Protein AF-A0A3M8ES03-F1 (afdb_monomer_lite)

Sequence (173 aa):
MDEAKLYWTIIVAVVSAGWVVTAFVRDRISQSVERTSVIVNRLMDGDKFVIDNPDVQKYLSLNASREEAYFRLRAVLEEELFYKAKSCVYRQLNMFDEILSISSRSSRGWSFLKPPALTELSDWEVYIKVKLGHPLCRSILNNEQHIFGESLRNFWDANRDEIQATPADPFIW

Secondary structure (DSSP, 8-state):
--HHHHHHHHHHHHHHHHHHHHHHHHHHHHHHHHHHHHHHHHHHHHHHHHHH-HHHHHHHHHHTTS-GGGGGSHHHHT-HHHHHHHHHHHHHHHHHHHHHHHHHHHTTS-TTSPPPPSS-HHHHHHHHHHHHTSHHHHHHHHHHGGGS-HHHHHHHHHHHHHHHHSPPPTT--

Structure (mmCIF, N/CA/C/O backbone):
data_AF-A0A3M8ES03-F1
#
_e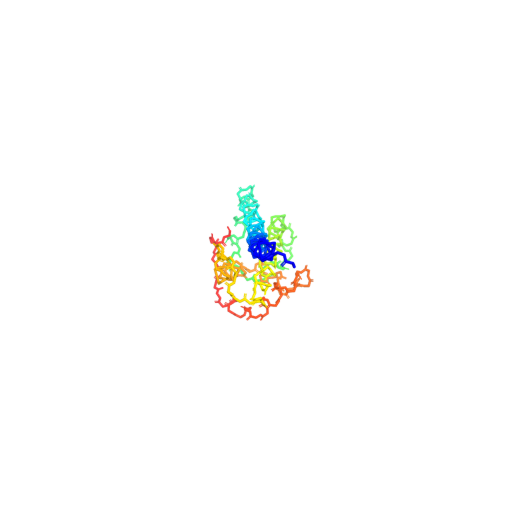ntry.id   AF-A0A3M8ES03-F1
#
loop_
_atom_site.group_PDB
_atom_site.id
_atom_site.type_symbol
_atom_site.label_atom_id
_atom_site.label_alt_id
_atom_site.label_comp_id
_atom_site.label_asym_id
_atom_site.label_entity_id
_atom_site.label_seq_id
_atom_site.pdbx_PDB_ins_code
_atom_site.Cartn_x
_atom_site.Cartn_y
_atom_site.Cartn_z
_atom_site.occupancy
_atom_site.B_iso_or_equiv
_atom_site.auth_seq_id
_atom_site.auth_comp_id
_atom_site.auth_asym_id
_atom_site.auth_atom_id
_atom_site.pdbx_PDB_model_num
ATOM 1 N N . MET A 1 1 ? 37.184 -3.942 -56.760 1.00 56.84 1 MET A N 1
ATOM 2 C CA . MET A 1 1 ? 35.996 -3.533 -55.984 1.00 56.84 1 MET A CA 1
ATOM 3 C C . MET A 1 1 ? 36.070 -2.021 -55.886 1.00 56.84 1 MET A C 1
ATOM 5 O O . MET A 1 1 ? 37.075 -1.545 -55.382 1.00 56.84 1 MET A O 1
ATOM 9 N N . ASP A 1 2 ? 35.123 -1.288 -56.479 1.00 76.81 2 ASP A N 1
ATOM 10 C CA . ASP A 1 2 ? 35.217 0.177 -56.588 1.00 76.81 2 ASP A CA 1
ATOM 11 C C . ASP A 1 2 ? 35.242 0.815 -55.198 1.00 76.81 2 ASP A C 1
ATOM 13 O O . ASP A 1 2 ? 34.337 0.570 -54.399 1.00 76.81 2 ASP A O 1
ATOM 17 N N . GLU A 1 3 ? 36.247 1.643 -54.914 1.00 72.88 3 GLU A N 1
ATOM 18 C CA . GLU A 1 3 ? 36.391 2.343 -53.629 1.00 72.88 3 GLU A CA 1
ATOM 19 C C . GLU A 1 3 ? 35.109 3.103 -53.261 1.00 72.88 3 GLU A C 1
ATOM 21 O O . GLU A 1 3 ? 34.656 3.053 -52.119 1.00 72.88 3 GLU A O 1
ATOM 26 N N . ALA A 1 4 ? 34.432 3.685 -54.255 1.00 75.38 4 ALA A N 1
ATOM 27 C CA . ALA A 1 4 ? 33.138 4.338 -54.086 1.00 75.38 4 ALA A CA 1
ATOM 28 C C . ALA A 1 4 ? 32.055 3.408 -53.499 1.00 75.38 4 ALA A C 1
ATOM 30 O O . ALA A 1 4 ? 31.281 3.831 -52.642 1.00 75.38 4 ALA A O 1
ATOM 31 N N . LYS A 1 5 ? 32.006 2.129 -53.902 1.00 76.00 5 LYS A N 1
ATOM 32 C CA . LYS A 1 5 ? 31.046 1.151 -53.354 1.00 76.00 5 LYS A CA 1
ATOM 33 C C . LYS A 1 5 ? 31.381 0.787 -51.908 1.00 76.00 5 LYS A C 1
ATOM 35 O O . LYS A 1 5 ? 30.466 0.615 -51.103 1.00 76.00 5 LYS A O 1
ATOM 40 N N . LEU A 1 6 ? 32.669 0.706 -51.566 1.00 79.75 6 LEU A N 1
ATOM 41 C CA . LEU A 1 6 ? 33.116 0.455 -50.194 1.00 79.75 6 LEU A CA 1
ATOM 42 C C . LEU A 1 6 ? 32.736 1.625 -49.271 1.00 79.75 6 LEU A C 1
ATOM 44 O O . LEU A 1 6 ? 32.139 1.395 -48.222 1.00 79.75 6 LEU A O 1
ATOM 48 N N . TYR A 1 7 ? 32.992 2.868 -49.694 1.00 84.62 7 TYR A N 1
ATOM 49 C CA . TYR A 1 7 ? 32.620 4.074 -48.943 1.00 84.62 7 TYR A CA 1
ATOM 50 C C . TYR A 1 7 ? 31.114 4.153 -48.673 1.00 84.62 7 TYR A C 1
ATOM 52 O O . TYR A 1 7 ? 30.707 4.348 -47.528 1.00 84.62 7 TYR A O 1
ATOM 60 N N . TRP A 1 8 ? 30.276 3.934 -49.691 1.00 84.88 8 TRP A N 1
ATOM 61 C CA . TRP A 1 8 ? 28.821 3.932 -49.510 1.00 84.88 8 TRP A CA 1
ATOM 62 C C . TRP A 1 8 ? 28.339 2.817 -48.579 1.00 84.88 8 TRP A C 1
ATOM 64 O O . TRP A 1 8 ? 27.466 3.055 -47.748 1.00 84.88 8 TRP A O 1
ATOM 74 N N . THR A 1 9 ? 28.938 1.627 -48.661 1.00 84.94 9 THR A N 1
ATOM 75 C CA . THR A 1 9 ? 28.597 0.503 -47.773 1.00 84.94 9 THR A CA 1
ATOM 76 C C . THR A 1 9 ? 28.916 0.831 -46.313 1.00 84.94 9 THR A C 1
ATOM 78 O O . THR A 1 9 ? 28.093 0.580 -45.435 1.00 84.94 9 THR A O 1
ATOM 81 N N . ILE A 1 10 ? 30.072 1.450 -46.047 1.00 84.94 10 ILE A N 1
ATOM 82 C CA . ILE A 1 10 ? 30.470 1.877 -44.697 1.00 84.94 10 ILE A CA 1
ATOM 83 C C . ILE A 1 10 ? 29.523 2.960 -44.170 1.00 84.94 10 ILE A C 1
ATOM 85 O O . ILE A 1 10 ? 29.054 2.858 -43.039 1.00 84.94 10 ILE A O 1
ATOM 89 N N . ILE A 1 11 ? 29.192 3.966 -44.986 1.00 86.00 11 ILE A N 1
ATOM 90 C CA . ILE A 1 11 ? 28.269 5.041 -44.592 1.00 86.00 11 ILE A CA 1
ATOM 91 C C . ILE A 1 11 ? 26.893 4.467 -44.244 1.00 86.00 11 ILE A C 1
ATOM 93 O O . ILE A 1 11 ? 26.356 4.766 -43.179 1.00 86.00 11 ILE A O 1
ATOM 97 N N . VAL A 1 12 ? 26.338 3.601 -45.096 1.00 87.75 12 VAL A N 1
ATOM 98 C CA . VAL A 1 12 ? 25.038 2.962 -44.846 1.00 87.75 12 VAL A CA 1
ATOM 99 C C . VAL A 1 12 ? 25.085 2.096 -43.588 1.00 87.75 12 VAL A C 1
ATOM 101 O O . VAL A 1 12 ? 24.144 2.141 -42.797 1.00 87.75 12 VAL A O 1
ATOM 104 N N . ALA A 1 13 ? 26.173 1.359 -43.349 1.00 82.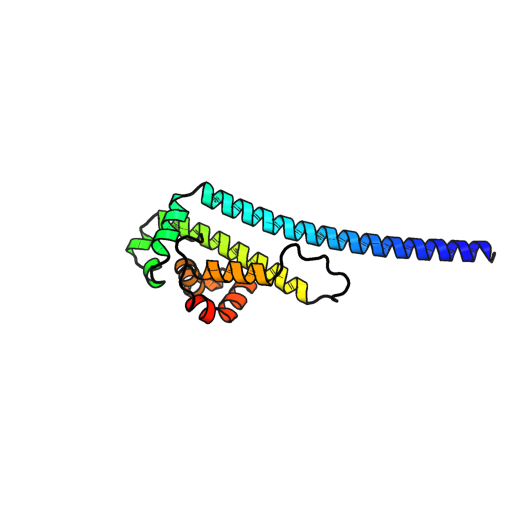94 13 ALA A N 1
ATOM 105 C CA . ALA A 1 13 ? 26.338 0.559 -42.137 1.00 82.94 13 ALA A CA 1
ATOM 106 C C . ALA A 1 13 ? 26.384 1.428 -40.867 1.00 82.94 13 ALA A C 1
ATOM 108 O O . ALA A 1 13 ? 25.704 1.113 -39.892 1.00 82.94 13 ALA A O 1
ATOM 109 N N . VAL A 1 14 ? 27.117 2.546 -40.887 1.00 85.69 14 VAL A N 1
ATOM 110 C CA . VAL A 1 14 ? 27.204 3.486 -39.755 1.00 85.69 14 VAL A CA 1
ATOM 111 C C . VAL A 1 14 ? 25.859 4.160 -39.489 1.00 85.69 14 VAL A C 1
ATOM 113 O O . VAL A 1 14 ? 25.426 4.228 -38.340 1.00 85.69 14 VAL A O 1
ATOM 116 N N . VAL A 1 15 ? 25.158 4.608 -40.534 1.00 86.56 15 VAL A N 1
ATOM 117 C CA . VAL A 1 15 ? 23.822 5.214 -40.405 1.00 86.56 15 VAL A CA 1
ATOM 118 C C . VAL A 1 15 ? 22.808 4.193 -39.886 1.00 86.56 15 VAL A C 1
ATOM 120 O O . VAL A 1 15 ? 22.023 4.509 -38.995 1.00 86.56 15 VAL A O 1
ATOM 123 N N . SER A 1 16 ? 22.859 2.953 -40.378 1.00 81.06 16 SER A N 1
ATOM 124 C CA . SER A 1 16 ? 21.980 1.871 -39.918 1.00 81.06 16 SER A CA 1
ATOM 125 C C . SER A 1 16 ? 22.253 1.510 -38.458 1.00 81.06 16 SER A C 1
ATOM 127 O O . SER A 1 16 ? 21.314 1.374 -37.678 1.00 81.06 16 SER A O 1
ATOM 129 N N . ALA A 1 17 ? 23.524 1.419 -38.055 1.00 81.81 17 ALA A N 1
ATOM 130 C CA . ALA A 1 17 ? 23.903 1.203 -36.662 1.00 81.81 17 ALA A CA 1
ATOM 131 C C . ALA A 1 17 ? 23.426 2.357 -35.764 1.00 81.81 17 ALA A C 1
ATOM 133 O O . ALA A 1 17 ? 22.851 2.113 -34.705 1.00 81.81 17 ALA A O 1
ATOM 134 N N . GLY A 1 18 ? 23.583 3.607 -36.217 1.00 82.38 18 GLY A N 1
ATOM 135 C CA . GLY A 1 18 ? 23.062 4.787 -35.527 1.00 82.38 18 GLY A CA 1
ATOM 136 C C . GLY A 1 18 ? 21.543 4.740 -35.349 1.00 82.38 18 GLY A C 1
ATOM 137 O O . GLY A 1 18 ? 21.048 4.994 -34.254 1.00 82.38 18 GLY A O 1
ATOM 138 N N . TRP A 1 19 ? 20.805 4.339 -36.387 1.00 86.81 19 TRP A N 1
ATOM 139 C CA . TRP A 1 19 ? 19.349 4.189 -36.330 1.00 86.81 19 TRP A CA 1
ATOM 140 C C . TRP A 1 19 ? 18.895 3.071 -35.384 1.00 86.81 19 TRP A C 1
ATOM 142 O O . TRP A 1 19 ? 17.927 3.233 -34.645 1.00 86.81 19 TRP A O 1
ATOM 152 N N . VAL A 1 20 ? 19.600 1.937 -35.358 1.00 81.62 20 VAL A N 1
ATOM 153 C CA . VAL A 1 20 ? 19.302 0.843 -34.419 1.00 81.62 20 VAL A CA 1
ATOM 154 C C . VAL A 1 20 ? 19.505 1.301 -32.975 1.00 81.62 20 VAL A C 1
ATOM 156 O O . VAL A 1 20 ? 18.666 1.019 -32.120 1.00 81.62 20 VAL A O 1
ATOM 159 N N . VAL A 1 21 ? 20.574 2.054 -32.700 1.00 77.56 21 VAL A N 1
ATOM 160 C CA . VAL A 1 21 ? 20.829 2.610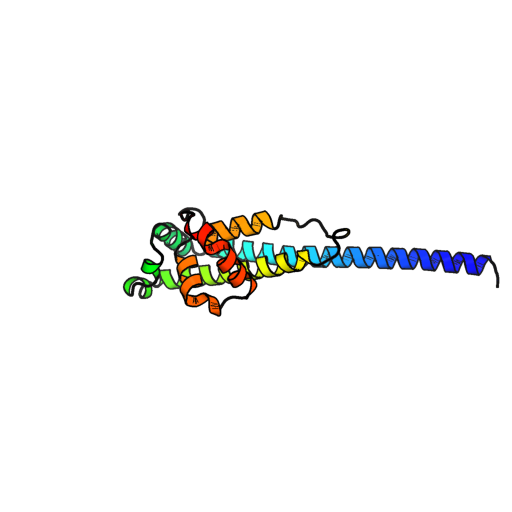 -31.364 1.00 77.56 21 VAL A CA 1
ATOM 161 C C . VAL A 1 21 ? 19.735 3.602 -30.964 1.00 77.56 21 VAL A C 1
ATOM 163 O O . VAL A 1 21 ? 19.211 3.507 -29.854 1.00 77.56 21 VAL A O 1
ATOM 166 N N . THR A 1 22 ? 19.331 4.519 -31.848 1.00 75.88 22 THR A N 1
ATOM 167 C CA . THR A 1 22 ? 18.266 5.486 -31.529 1.00 75.88 22 THR A CA 1
ATOM 168 C C . THR A 1 22 ? 16.906 4.814 -31.354 1.00 75.88 22 THR A C 1
ATOM 170 O O . THR A 1 22 ? 16.181 5.158 -30.419 1.00 75.88 22 THR A O 1
ATOM 173 N N . ALA A 1 23 ? 16.570 3.825 -32.187 1.00 75.81 23 ALA A N 1
ATOM 174 C CA . ALA A 1 23 ? 15.349 3.036 -32.050 1.00 75.81 23 ALA A CA 1
ATOM 175 C C . ALA A 1 23 ? 15.321 2.265 -30.722 1.00 75.81 23 ALA A C 1
ATOM 177 O O . ALA A 1 23 ? 14.310 2.293 -30.024 1.00 75.81 23 ALA A O 1
ATOM 178 N N . PHE A 1 24 ? 16.443 1.654 -30.330 1.00 74.19 24 PHE A N 1
ATOM 179 C CA . PHE A 1 24 ? 16.569 0.949 -29.055 1.00 74.19 24 PHE A CA 1
ATOM 180 C C . PHE A 1 24 ? 16.407 1.887 -27.851 1.00 74.19 24 PHE A C 1
ATOM 182 O O . PHE A 1 24 ? 15.686 1.567 -26.907 1.00 74.19 24 PHE A O 1
ATOM 189 N N . VAL A 1 25 ? 17.035 3.068 -27.883 1.00 74.94 25 VAL A N 1
ATOM 190 C CA . VAL A 1 25 ? 16.887 4.077 -26.821 1.00 74.94 25 VAL A CA 1
ATOM 191 C C . VAL A 1 25 ? 15.444 4.580 -26.744 1.00 74.94 25 VAL A C 1
ATOM 193 O O . VAL A 1 25 ? 14.887 4.680 -25.652 1.00 74.94 25 VAL A O 1
ATOM 196 N N . ARG A 1 26 ? 14.803 4.843 -27.888 1.00 74.69 26 ARG A N 1
ATOM 197 C CA . ARG A 1 26 ? 13.406 5.287 -27.941 1.00 74.69 26 ARG A CA 1
ATOM 198 C C . ARG A 1 26 ? 12.448 4.236 -27.387 1.00 74.69 26 ARG A C 1
ATOM 200 O O . ARG A 1 26 ? 11.576 4.589 -26.601 1.00 74.69 26 ARG A O 1
ATOM 207 N N . ASP A 1 27 ? 12.611 2.973 -27.772 1.00 74.56 27 ASP A N 1
ATOM 208 C CA . ASP A 1 27 ? 11.785 1.869 -27.275 1.00 74.56 27 ASP A CA 1
ATOM 209 C C . ASP A 1 27 ? 11.944 1.703 -25.755 1.00 74.56 27 ASP A C 1
ATOM 211 O O . ASP A 1 27 ? 10.965 1.619 -25.015 1.00 74.56 27 ASP A O 1
ATOM 215 N N . ARG A 1 28 ? 13.178 1.809 -25.248 1.00 66.38 28 ARG A N 1
ATOM 216 C CA . ARG A 1 28 ? 13.459 1.810 -23.804 1.00 66.38 28 ARG A CA 1
ATOM 217 C C . ARG A 1 28 ? 12.793 2.966 -23.057 1.00 66.38 28 ARG A C 1
ATOM 219 O O . ARG A 1 28 ? 12.238 2.740 -21.981 1.00 66.38 28 ARG A O 1
ATOM 226 N N . ILE A 1 29 ? 12.834 4.182 -23.603 1.00 70.25 29 ILE A N 1
ATOM 227 C CA . ILE A 1 29 ? 12.147 5.342 -23.016 1.00 70.25 29 ILE A CA 1
ATOM 228 C C . ILE A 1 29 ? 10.631 5.123 -23.046 1.00 70.25 29 ILE A C 1
ATOM 230 O O . ILE A 1 29 ? 9.979 5.315 -22.024 1.00 70.25 29 ILE A O 1
ATOM 234 N N . SER A 1 30 ? 10.079 4.656 -24.170 1.00 69.06 30 SER A N 1
ATOM 235 C CA . SER A 1 30 ? 8.644 4.385 -24.318 1.00 69.06 30 SER A CA 1
ATOM 236 C C . SER A 1 30 ? 8.150 3.369 -23.288 1.00 69.06 30 SER A C 1
ATOM 238 O O . SER A 1 30 ? 7.181 3.636 -22.585 1.00 69.06 30 SER A O 1
ATOM 240 N N . GLN A 1 31 ? 8.864 2.252 -23.118 1.00 69.44 31 GLN A N 1
ATOM 241 C CA . GLN A 1 31 ? 8.539 1.236 -22.112 1.00 69.44 31 GLN A CA 1
ATOM 242 C C . GLN A 1 31 ? 8.627 1.777 -20.678 1.00 69.44 31 GLN A C 1
ATOM 244 O O . GLN A 1 31 ? 7.863 1.364 -19.808 1.00 69.44 31 GLN A O 1
ATOM 249 N N . SER A 1 32 ? 9.560 2.693 -20.402 1.00 64.62 32 SER A N 1
ATOM 250 C CA . SER A 1 32 ? 9.668 3.337 -19.088 1.00 64.62 32 SER A CA 1
ATOM 251 C C . SER A 1 32 ? 8.503 4.290 -18.818 1.00 64.62 32 SER A C 1
ATOM 253 O O . SER A 1 32 ? 7.959 4.303 -17.712 1.00 64.62 32 SER A O 1
ATOM 255 N N . VAL A 1 33 ? 8.110 5.078 -19.821 1.00 67.31 33 VAL A N 1
ATOM 256 C CA . VAL A 1 33 ? 6.969 5.999 -19.734 1.00 67.31 33 VAL A CA 1
ATOM 257 C C . VAL A 1 33 ? 5.670 5.220 -19.555 1.00 67.31 33 VAL A C 1
ATOM 259 O O . VAL A 1 33 ? 4.887 5.559 -18.677 1.00 67.31 33 VAL A O 1
ATOM 262 N N . GLU A 1 34 ? 5.477 4.138 -20.310 1.00 70.94 34 GLU A N 1
ATOM 263 C CA . GLU A 1 34 ? 4.296 3.275 -20.211 1.00 70.94 34 GLU A CA 1
ATOM 264 C C . GLU A 1 34 ? 4.176 2.609 -18.833 1.00 70.94 34 GLU A C 1
ATOM 266 O O . GLU A 1 34 ? 3.108 2.600 -18.229 1.00 70.94 34 GLU A O 1
ATOM 271 N N . ARG A 1 35 ? 5.279 2.113 -18.262 1.00 66.75 35 ARG A N 1
ATOM 272 C CA . ARG A 1 35 ? 5.251 1.559 -16.895 1.00 66.75 35 ARG A CA 1
ATOM 273 C C . ARG A 1 35 ? 4.914 2.615 -15.848 1.00 66.75 35 ARG A C 1
ATOM 275 O O . ARG A 1 35 ? 4.181 2.329 -14.907 1.00 66.75 35 ARG A O 1
ATOM 282 N N . THR A 1 36 ? 5.440 3.825 -16.011 1.00 67.19 36 THR A N 1
ATOM 283 C CA . THR A 1 36 ? 5.183 4.920 -15.069 1.00 67.19 36 THR A CA 1
ATOM 284 C C . THR A 1 36 ? 3.741 5.412 -15.177 1.00 67.19 36 THR A C 1
ATOM 286 O O . THR A 1 36 ? 3.101 5.645 -14.156 1.00 67.19 36 THR A O 1
ATOM 289 N N . SER A 1 37 ? 3.192 5.509 -16.390 1.00 70.25 37 SER A N 1
ATOM 290 C CA . SER A 1 37 ? 1.801 5.919 -16.591 1.00 70.25 37 SER A CA 1
ATOM 291 C C . SER A 1 37 ? 0.814 4.917 -15.993 1.00 70.25 37 SER A C 1
ATOM 293 O O . SER A 1 37 ? -0.187 5.335 -15.423 1.00 70.25 37 SER A O 1
ATOM 295 N N . VAL A 1 38 ? 1.114 3.613 -16.029 1.00 75.50 38 VAL A N 1
ATOM 296 C CA . VAL A 1 38 ? 0.295 2.591 -15.355 1.00 75.50 38 VAL A CA 1
ATOM 297 C C . VAL A 1 38 ? 0.253 2.810 -13.840 1.00 75.50 38 VAL A C 1
ATOM 299 O O . VAL A 1 38 ? -0.829 2.747 -13.259 1.00 75.50 38 VAL A O 1
ATOM 302 N N . ILE A 1 39 ? 1.388 3.112 -13.199 1.00 73.25 39 ILE A N 1
ATOM 303 C CA . ILE A 1 39 ? 1.431 3.407 -11.755 1.00 73.25 39 ILE A CA 1
ATOM 304 C C . ILE A 1 39 ? 0.618 4.668 -11.439 1.00 73.25 39 ILE A C 1
ATOM 306 O O . ILE A 1 39 ? -0.207 4.652 -10.527 1.00 73.25 39 ILE A O 1
ATOM 310 N N . VAL A 1 40 ? 0.811 5.741 -12.213 1.00 73.31 40 VAL A N 1
ATOM 311 C CA . VAL A 1 40 ? 0.073 7.002 -12.034 1.00 73.31 40 VAL A CA 1
ATOM 312 C C . VAL A 1 40 ? -1.430 6.788 -12.201 1.00 73.31 40 VAL A C 1
ATOM 314 O O . VAL A 1 40 ? -2.203 7.247 -11.367 1.00 73.31 40 VAL A O 1
ATOM 317 N N . ASN A 1 41 ? -1.855 6.029 -13.214 1.00 76.50 41 ASN A N 1
ATOM 318 C CA . ASN A 1 41 ? -3.267 5.701 -13.412 1.00 76.50 41 ASN A CA 1
ATOM 319 C C . ASN A 1 41 ? -3.838 4.928 -12.216 1.00 76.50 41 ASN A C 1
ATOM 321 O O . ASN A 1 41 ? -4.929 5.240 -11.752 1.00 76.50 41 ASN A O 1
ATOM 325 N N . ARG A 1 42 ? -3.089 3.969 -11.657 1.00 75.12 42 ARG A N 1
ATOM 326 C CA . ARG A 1 42 ? -3.535 3.220 -10.472 1.00 75.12 42 ARG A CA 1
ATOM 327 C C . ARG A 1 42 ? -3.654 4.091 -9.225 1.00 75.12 42 ARG A C 1
ATOM 329 O O . ARG A 1 42 ? -4.573 3.868 -8.440 1.00 75.12 42 ARG A O 1
ATOM 336 N N . LEU A 1 43 ? -2.767 5.073 -9.061 1.00 76.50 43 LEU A N 1
ATOM 337 C CA . LEU A 1 43 ? -2.869 6.075 -7.997 1.00 76.50 43 LEU A CA 1
ATOM 338 C C . LEU A 1 43 ? -4.116 6.935 -8.177 1.00 76.50 43 LEU A C 1
ATOM 340 O O . LEU A 1 43 ? -4.902 7.046 -7.245 1.00 76.50 43 LEU A O 1
ATOM 344 N N . MET A 1 44 ? -4.355 7.440 -9.390 1.00 78.50 44 MET A N 1
ATOM 345 C CA . MET A 1 44 ? -5.572 8.194 -9.703 1.00 78.50 44 MET A CA 1
ATOM 346 C C . MET A 1 44 ? -6.840 7.366 -9.459 1.00 78.50 44 MET A C 1
ATOM 348 O O . MET A 1 44 ? -7.824 7.884 -8.935 1.00 78.50 44 MET A O 1
ATOM 352 N N . ASP A 1 45 ? -6.827 6.071 -9.783 1.00 79.31 45 ASP A N 1
ATOM 353 C CA . ASP A 1 45 ? -7.953 5.180 -9.498 1.00 79.31 45 ASP A CA 1
ATOM 354 C C . ASP A 1 45 ? -8.111 4.895 -7.992 1.00 79.31 45 ASP A C 1
ATOM 356 O O . ASP A 1 45 ? -9.200 4.516 -7.542 1.00 79.31 45 ASP A O 1
ATOM 360 N N . GLY A 1 46 ? -7.024 4.991 -7.223 1.00 77.31 46 GLY A N 1
ATOM 361 C CA . GLY A 1 46 ? -7.024 4.936 -5.763 1.00 77.31 46 GLY A CA 1
ATOM 362 C C . GLY A 1 46 ? -7.670 6.185 -5.173 1.00 77.31 46 GLY A C 1
ATOM 363 O O . GLY A 1 46 ? -8.641 6.069 -4.42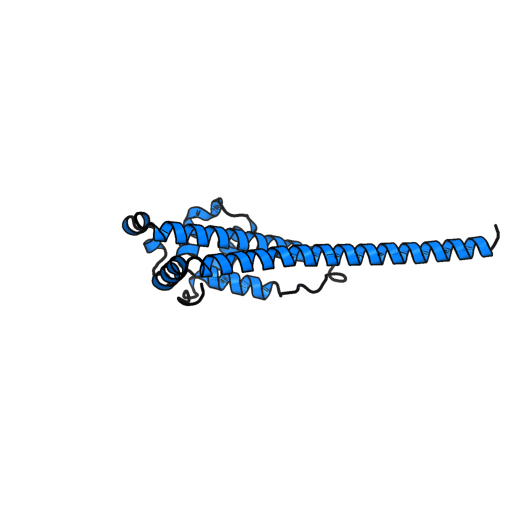9 1.00 77.31 46 GLY A O 1
ATOM 364 N N . ASP A 1 47 ? -7.213 7.363 -5.595 1.00 77.38 47 ASP A N 1
ATOM 365 C CA . ASP A 1 47 ? -7.766 8.656 -5.184 1.00 77.38 47 ASP A CA 1
ATOM 366 C C . ASP A 1 47 ? -9.249 8.758 -5.536 1.00 77.38 47 ASP A C 1
ATOM 368 O O . ASP A 1 47 ? -10.070 9.138 -4.703 1.00 77.38 47 ASP A O 1
ATOM 372 N N . LYS A 1 48 ? -9.627 8.333 -6.746 1.00 82.12 48 LYS A N 1
ATOM 373 C CA . LYS A 1 48 ? -11.028 8.284 -7.165 1.00 82.12 48 LYS A CA 1
ATOM 374 C C . LYS A 1 48 ? -11.866 7.398 -6.246 1.00 82.12 48 LYS A C 1
ATOM 376 O O . LYS A 1 48 ? -12.959 7.790 -5.861 1.00 82.12 48 LYS A O 1
ATOM 381 N N . PHE A 1 49 ? -11.353 6.233 -5.855 1.00 79.31 49 PHE A N 1
ATOM 382 C CA . PHE A 1 49 ? -12.065 5.358 -4.926 1.00 79.31 49 PHE A CA 1
ATOM 383 C C . PHE A 1 49 ? -12.260 6.007 -3.552 1.00 79.31 49 PHE A C 1
ATOM 385 O O . PHE A 1 49 ? -13.334 5.863 -2.973 1.00 79.31 49 PHE A O 1
ATOM 392 N N . VAL A 1 50 ? -11.259 6.732 -3.045 1.00 78.00 50 VAL A N 1
ATOM 393 C CA . VAL A 1 50 ? -11.363 7.472 -1.777 1.00 78.00 50 VAL A CA 1
ATOM 394 C C . VAL A 1 50 ? -12.388 8.605 -1.888 1.00 78.00 50 VAL A C 1
ATOM 396 O O . VAL A 1 50 ? -13.228 8.752 -1.004 1.00 78.00 50 VAL A O 1
ATOM 399 N N . ILE A 1 51 ? -12.380 9.348 -2.998 1.00 83.00 51 ILE A N 1
ATOM 400 C CA . ILE A 1 51 ? -13.352 10.414 -3.286 1.00 83.00 51 ILE A CA 1
ATOM 401 C C . ILE A 1 51 ? -14.779 9.856 -3.375 1.00 83.00 51 ILE A C 1
ATOM 403 O O . ILE A 1 51 ? -15.706 10.446 -2.822 1.00 83.00 51 ILE A O 1
ATOM 407 N N . ASP A 1 52 ? -14.952 8.710 -4.034 1.00 87.38 52 ASP A N 1
ATOM 408 C CA . ASP A 1 52 ? -16.251 8.059 -4.210 1.00 87.38 52 ASP A CA 1
ATOM 409 C C . ASP A 1 52 ? -16.760 7.401 -2.905 1.00 87.38 52 ASP A C 1
ATOM 411 O O . ASP A 1 52 ? -17.956 7.137 -2.779 1.00 87.38 52 ASP A O 1
ATOM 415 N N . ASN A 1 53 ? -15.881 7.148 -1.922 1.00 89.06 53 ASN A N 1
ATOM 416 C CA . ASN A 1 53 ? -16.194 6.479 -0.649 1.00 89.06 53 ASN A CA 1
ATOM 417 C C . ASN A 1 53 ? -15.649 7.270 0.564 1.00 89.06 53 ASN A C 1
ATOM 419 O O . ASN A 1 53 ? -14.750 6.802 1.276 1.00 89.06 53 ASN A O 1
ATOM 423 N N . PRO A 1 54 ? -16.186 8.471 0.849 1.00 90.38 54 PRO A N 1
ATOM 424 C CA . PRO A 1 54 ? -15.697 9.320 1.940 1.00 90.38 54 PRO A CA 1
ATOM 425 C C . PRO A 1 54 ? -15.916 8.706 3.334 1.00 90.38 54 PRO A C 1
ATOM 427 O O . PRO A 1 54 ? -15.231 9.057 4.296 1.00 90.38 54 PRO A O 1
ATOM 430 N N . ASP A 1 55 ? -16.864 7.777 3.465 1.00 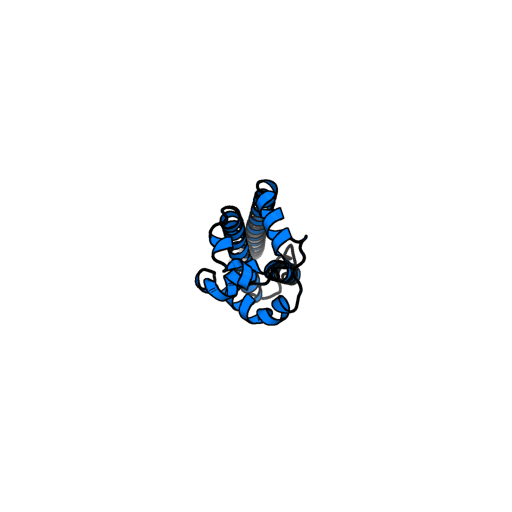93.06 55 ASP A N 1
ATOM 431 C CA . ASP A 1 55 ? -17.099 6.984 4.672 1.00 93.06 55 ASP A CA 1
ATOM 432 C C . ASP A 1 55 ? -15.903 6.086 5.014 1.00 93.06 55 ASP A C 1
ATOM 434 O O . ASP A 1 55 ? -15.534 5.985 6.185 1.00 93.06 55 ASP A O 1
ATOM 438 N N . VAL A 1 56 ? -15.253 5.502 4.003 1.00 91.25 56 VAL A N 1
ATOM 439 C CA . VAL A 1 56 ? -14.025 4.714 4.166 1.00 91.25 56 VAL A CA 1
ATOM 440 C C . VAL A 1 56 ? -12.878 5.596 4.645 1.00 91.25 56 VAL A C 1
ATOM 442 O O . VAL A 1 56 ? -12.199 5.236 5.607 1.00 91.25 56 VAL A O 1
ATOM 445 N N . GLN A 1 57 ? -12.691 6.768 4.032 1.00 89.31 57 GLN A N 1
ATOM 446 C CA . GLN A 1 57 ? -11.653 7.710 4.457 1.00 89.31 57 GLN A CA 1
ATOM 447 C C . GLN A 1 57 ? -11.872 8.140 5.909 1.00 89.31 57 GLN A C 1
ATOM 449 O O . GLN A 1 57 ? -10.969 8.037 6.734 1.00 89.31 57 GLN A O 1
ATOM 454 N N . LYS A 1 58 ? -13.108 8.522 6.256 1.00 91.88 58 LYS A N 1
ATOM 455 C CA . LYS A 1 58 ? -13.483 8.876 7.627 1.00 91.88 58 LYS A CA 1
ATOM 456 C C . LYS A 1 58 ? -13.222 7.729 8.602 1.00 91.88 58 LYS A C 1
ATOM 458 O O . LYS A 1 58 ? -12.722 7.973 9.698 1.00 91.88 58 LYS A O 1
ATOM 463 N N . TYR A 1 59 ? -13.561 6.496 8.228 1.00 93.69 59 TYR A N 1
ATOM 464 C CA . TYR A 1 59 ? -13.324 5.319 9.060 1.00 93.69 59 TYR A CA 1
ATOM 465 C C . TYR A 1 59 ? -11.835 5.122 9.355 1.00 93.69 59 TYR A C 1
ATOM 467 O O . TYR A 1 59 ? -11.460 4.876 10.500 1.00 93.69 59 TYR A O 1
ATOM 475 N N . LEU A 1 60 ? -10.987 5.257 8.337 1.00 92.31 60 LEU A N 1
ATOM 476 C CA . LEU A 1 60 ? -9.540 5.099 8.467 1.00 92.31 60 LEU A CA 1
ATOM 477 C C . LEU A 1 60 ? -8.952 6.233 9.311 1.00 92.31 60 LEU A C 1
ATOM 479 O O . LEU A 1 60 ? -8.306 5.969 10.320 1.00 92.31 60 LEU A O 1
ATOM 483 N N . SER A 1 61 ? -9.310 7.483 9.021 1.00 92.19 61 SE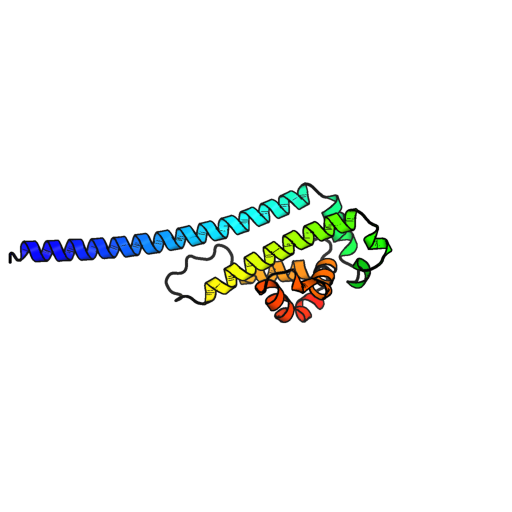R A N 1
ATOM 484 C CA . SER A 1 61 ? -8.898 8.645 9.813 1.00 92.19 61 SER A CA 1
ATOM 485 C C . SER A 1 61 ? -9.274 8.537 11.293 1.00 92.19 61 SER A C 1
ATOM 487 O O . SER A 1 61 ? -8.441 8.775 12.166 1.00 92.19 61 SER A O 1
ATOM 489 N N . LEU A 1 62 ? -10.514 8.142 11.607 1.00 92.94 62 LEU A N 1
ATOM 490 C CA . LEU A 1 62 ? -10.978 8.013 12.995 1.00 92.94 62 LEU A CA 1
ATOM 491 C C . LEU A 1 62 ? -10.271 6.894 13.763 1.00 92.94 62 LEU A C 1
ATOM 493 O O . LEU A 1 62 ? -10.181 6.959 14.989 1.00 92.94 62 LEU A O 1
ATOM 497 N N . ASN A 1 63 ? -9.785 5.876 13.055 1.00 92.81 63 ASN A N 1
ATOM 498 C CA . ASN A 1 63 ? -9.135 4.721 13.658 1.00 92.81 63 ASN A CA 1
ATOM 499 C C . ASN A 1 63 ? -7.604 4.740 13.530 1.00 92.81 63 ASN A C 1
ATOM 501 O O . ASN A 1 63 ? -6.953 3.799 13.979 1.00 92.81 63 ASN A O 1
ATOM 505 N N . ALA A 1 64 ? -7.014 5.818 13.007 1.00 91.75 64 ALA A N 1
ATOM 506 C CA . ALA A 1 64 ? -5.564 5.969 12.883 1.00 91.75 64 ALA A CA 1
ATOM 507 C C . ALA A 1 64 ? -4.838 5.985 14.241 1.00 91.75 64 ALA A C 1
ATOM 509 O O . ALA A 1 64 ? -3.701 5.538 14.341 1.00 91.75 64 ALA A O 1
ATOM 510 N N . SER A 1 65 ? -5.505 6.451 15.302 1.00 89.44 65 SER A N 1
ATOM 511 C CA . SER A 1 65 ? -4.970 6.469 16.672 1.00 89.44 65 SER A CA 1
ATOM 512 C C . SER A 1 65 ? -5.192 5.167 17.448 1.00 89.44 65 SER A C 1
ATOM 514 O O . SER A 1 65 ? -4.766 5.055 18.598 1.00 89.44 65 SER A O 1
ATOM 516 N N . ARG A 1 66 ? -5.891 4.186 16.861 1.00 92.62 66 ARG A N 1
ATOM 517 C CA . ARG A 1 66 ? -6.139 2.889 17.499 1.00 92.62 66 ARG A CA 1
ATOM 518 C C . ARG A 1 66 ? -4.902 2.004 17.420 1.00 92.62 66 ARG A C 1
ATOM 520 O O . ARG A 1 66 ? -4.053 2.155 16.551 1.00 92.62 66 ARG A O 1
ATOM 527 N N . GLU A 1 67 ? -4.824 1.026 18.308 1.00 92.19 67 GLU A N 1
ATOM 528 C CA . GLU A 1 67 ? -3.806 -0.017 18.211 1.00 92.19 67 GLU A CA 1
ATOM 529 C C . GLU A 1 67 ? -4.188 -1.070 17.166 1.00 92.19 67 GLU A C 1
ATOM 531 O O . GLU A 1 67 ? -5.362 -1.281 16.869 1.00 92.19 67 GLU A O 1
ATOM 536 N N . GLU A 1 68 ? -3.196 -1.799 16.656 1.00 91.50 68 GLU A N 1
ATOM 537 C CA . GLU A 1 68 ? -3.392 -2.902 15.707 1.00 91.50 68 GLU A CA 1
ATOM 538 C C . GLU A 1 68 ? -4.447 -3.923 16.176 1.00 91.50 68 GLU A C 1
ATOM 540 O O . GLU A 1 68 ? -5.245 -4.419 15.373 1.00 91.50 68 GLU A O 1
ATOM 545 N N . ALA A 1 69 ? -4.469 -4.211 17.483 1.00 93.50 69 ALA A N 1
ATOM 546 C CA . ALA A 1 69 ? -5.374 -5.172 18.103 1.00 93.50 69 ALA A CA 1
ATOM 547 C C . ALA A 1 69 ? -6.856 -4.783 17.966 1.00 93.50 69 ALA A C 1
ATOM 549 O O . ALA A 1 69 ? -7.714 -5.665 17.929 1.00 93.50 69 ALA A O 1
ATOM 550 N N . TYR A 1 70 ? -7.165 -3.487 17.835 1.00 94.81 70 TYR A N 1
ATOM 551 C CA . TYR A 1 70 ? -8.533 -3.000 17.644 1.00 94.81 70 TYR A CA 1
ATOM 552 C C . TYR A 1 70 ? -9.192 -3.637 16.413 1.00 94.81 70 TYR A C 1
ATOM 554 O O . TYR A 1 70 ? -10.306 -4.147 16.499 1.00 94.81 70 TYR A O 1
ATOM 562 N N . PHE A 1 71 ? -8.462 -3.723 15.298 1.00 94.69 71 PHE A N 1
ATOM 563 C CA . PHE A 1 71 ? -8.952 -4.283 14.032 1.00 94.69 71 PHE A CA 1
ATOM 564 C C . PHE A 1 71 ? -9.137 -5.810 14.047 1.00 94.69 71 PHE A C 1
ATOM 566 O O . PHE A 1 71 ? -9.535 -6.405 13.045 1.00 94.69 71 PHE A O 1
ATOM 573 N N . ARG A 1 72 ? -8.836 -6.458 15.176 1.00 92.62 72 ARG A N 1
ATOM 574 C CA . ARG A 1 72 ? -9.034 -7.895 15.407 1.00 92.62 72 ARG A CA 1
ATOM 575 C C . ARG A 1 72 ? -10.144 -8.183 16.417 1.00 92.62 72 ARG A C 1
ATOM 577 O O . ARG A 1 72 ? -10.457 -9.348 16.657 1.00 92.62 72 ARG A O 1
ATOM 584 N N . LEU A 1 73 ? -10.760 -7.153 16.999 1.00 94.62 73 LEU A N 1
ATOM 585 C CA . LEU A 1 73 ? -11.883 -7.315 17.915 1.00 94.62 73 LEU A CA 1
ATOM 586 C C . LEU A 1 73 ? -13.125 -7.797 17.165 1.00 94.62 73 LEU A C 1
ATOM 588 O O . LEU A 1 73 ? -13.460 -7.283 16.101 1.00 94.62 73 LEU A O 1
ATOM 592 N N . ARG A 1 74 ? -13.869 -8.731 17.769 1.00 92.88 74 ARG A N 1
ATOM 593 C CA . ARG A 1 74 ? -15.104 -9.277 17.183 1.00 92.88 74 ARG A CA 1
ATOM 594 C C . ARG A 1 74 ? -16.120 -8.193 16.815 1.00 92.88 74 ARG A C 1
ATOM 596 O O . ARG A 1 74 ? -16.709 -8.280 15.750 1.00 92.88 74 ARG A O 1
ATOM 603 N N . ALA A 1 75 ? -16.272 -7.169 17.656 1.00 93.31 75 ALA A N 1
ATOM 604 C CA . ALA A 1 75 ? -17.183 -6.056 17.389 1.00 93.31 75 ALA A CA 1
ATOM 605 C C . ALA A 1 75 ? -16.841 -5.323 16.079 1.00 93.31 75 ALA A C 1
ATOM 607 O O . ALA A 1 75 ? -17.736 -5.001 15.312 1.00 93.31 75 ALA A O 1
ATOM 608 N N . VAL A 1 76 ? -15.549 -5.138 15.787 1.00 92.50 76 VAL A N 1
ATOM 609 C CA . VAL A 1 76 ? -15.081 -4.490 14.551 1.00 92.50 76 VAL A CA 1
ATOM 610 C C . VAL A 1 76 ? -15.310 -5.388 13.333 1.00 92.50 76 VAL A C 1
ATOM 612 O O . VAL A 1 76 ? -15.661 -4.908 12.262 1.00 92.50 76 VAL A O 1
ATOM 615 N N . LEU A 1 77 ? -15.186 -6.708 13.497 1.00 89.81 77 LEU A N 1
ATOM 616 C CA . LEU A 1 77 ? -15.482 -7.678 12.435 1.00 89.81 77 LEU A CA 1
ATOM 617 C C . LEU A 1 77 ? -16.970 -7.747 12.064 1.00 89.81 77 LEU A C 1
ATOM 619 O O . LEU A 1 77 ? -17.303 -8.343 11.041 1.00 89.81 77 LEU A O 1
ATOM 623 N N . GLU A 1 78 ? -17.858 -7.190 12.884 1.00 91.38 78 GLU A N 1
ATOM 624 C CA . GLU A 1 78 ? -19.296 -7.104 12.611 1.00 91.38 78 GLU A CA 1
ATOM 625 C C . GLU A 1 78 ? -19.661 -5.784 11.892 1.00 91.38 78 GLU A C 1
ATOM 627 O O . GLU A 1 78 ? -20.774 -5.641 11.387 1.00 91.38 78 GLU A O 1
ATOM 632 N N . GLU A 1 79 ? -18.722 -4.835 11.774 1.00 93.38 79 GLU A N 1
ATOM 633 C CA . GLU A 1 79 ? -18.921 -3.556 11.085 1.00 93.38 79 GLU A CA 1
ATOM 634 C C . GLU A 1 79 ? -18.777 -3.709 9.558 1.00 93.38 79 GLU A C 1
ATOM 636 O O . GLU A 1 79 ? -17.728 -4.093 9.044 1.00 93.38 79 GLU A O 1
ATOM 641 N N . GLU A 1 80 ? -19.792 -3.324 8.778 1.00 92.69 80 GLU A N 1
ATOM 642 C CA . GLU A 1 80 ? -19.701 -3.353 7.305 1.00 92.69 80 GLU A CA 1
ATOM 643 C C . GLU A 1 80 ? -18.603 -2.410 6.773 1.00 92.69 80 GLU A C 1
ATOM 645 O O . GLU A 1 80 ? -17.856 -2.749 5.850 1.00 92.69 80 GLU A O 1
ATOM 650 N N . LEU A 1 81 ? -18.466 -1.231 7.393 1.00 93.25 81 LEU A N 1
ATOM 651 C CA . LEU A 1 81 ? -17.455 -0.230 7.036 1.00 93.25 81 LEU A CA 1
ATOM 652 C C . LEU A 1 81 ? -16.029 -0.760 7.197 1.00 93.25 81 LEU A C 1
ATOM 654 O O . LEU A 1 81 ? -15.162 -0.416 6.391 1.00 93.25 81 LEU A O 1
ATOM 658 N N . PHE A 1 82 ? -15.798 -1.640 8.173 1.00 95.12 82 PHE A N 1
ATOM 659 C CA . PHE A 1 82 ? -14.503 -2.284 8.353 1.00 95.12 82 PHE A CA 1
ATOM 660 C C . PHE A 1 82 ? -14.103 -3.086 7.109 1.00 95.12 82 PHE A C 1
ATOM 662 O O . PHE A 1 82 ? -12.966 -2.979 6.657 1.00 95.12 82 PHE A O 1
ATOM 669 N N . TYR A 1 83 ? -15.024 -3.832 6.491 1.00 94.25 83 TYR A N 1
ATOM 670 C CA . TYR A 1 83 ? -14.715 -4.607 5.284 1.00 94.25 83 TYR A CA 1
ATOM 671 C C . TYR A 1 83 ? -14.484 -3.729 4.055 1.00 94.25 83 TYR A C 1
ATOM 673 O O . TYR A 1 83 ? -13.598 -4.037 3.249 1.00 94.25 83 TYR A O 1
ATOM 681 N N . LYS A 1 84 ? -15.216 -2.616 3.918 1.00 92.38 84 LYS A N 1
ATOM 682 C CA . LYS A 1 84 ? -14.955 -1.629 2.855 1.00 92.38 84 LYS A CA 1
ATOM 683 C C . LYS A 1 84 ? -13.565 -1.015 3.014 1.00 92.38 84 LYS A C 1
ATOM 685 O O . LYS A 1 84 ? -12.784 -0.998 2.062 1.00 92.38 84 LYS A O 1
ATOM 690 N N . ALA A 1 85 ? -13.218 -0.609 4.235 1.00 93.44 85 ALA A N 1
ATOM 691 C CA . ALA A 1 85 ? -11.902 -0.081 4.564 1.00 93.44 85 ALA A CA 1
ATOM 692 C C . ALA A 1 85 ? -10.792 -1.117 4.348 1.00 93.44 85 ALA A C 1
ATOM 694 O O . ALA A 1 85 ? -9.805 -0.832 3.674 1.00 93.44 85 ALA A O 1
ATOM 695 N N . LYS A 1 86 ? -10.974 -2.353 4.823 1.00 94.19 86 LYS A N 1
ATOM 696 C CA . LYS A 1 86 ? -10.025 -3.455 4.622 1.00 94.19 86 LYS A CA 1
ATOM 697 C C . LYS A 1 86 ? -9.787 -3.741 3.137 1.00 94.19 86 LYS A C 1
ATOM 699 O O . LYS A 1 86 ? -8.642 -3.918 2.730 1.00 94.19 86 LYS A O 1
ATOM 704 N N . SER A 1 87 ? -10.839 -3.716 2.321 1.00 92.06 87 SER A N 1
ATOM 705 C CA . SER A 1 87 ? -10.736 -3.896 0.866 1.00 92.06 87 SER A CA 1
ATOM 706 C C . SER A 1 87 ? -9.955 -2.758 0.198 1.00 92.06 87 SER A C 1
ATOM 708 O O . SER A 1 87 ? -9.118 -3.012 -0.670 1.00 92.06 87 SER A O 1
ATOM 710 N N . CYS A 1 88 ? -10.172 -1.513 0.638 1.00 91.00 88 CYS A N 1
ATOM 711 C CA . CYS A 1 88 ? -9.383 -0.359 0.205 1.00 91.00 88 CYS A CA 1
ATOM 712 C C . CYS A 1 88 ? -7.897 -0.543 0.534 1.00 91.00 88 CYS A C 1
ATOM 714 O O . CYS A 1 88 ? -7.044 -0.394 -0.342 1.00 91.00 88 CYS A O 1
ATOM 716 N N . VAL A 1 89 ? -7.586 -0.930 1.777 1.00 93.38 89 VAL A N 1
ATOM 717 C CA . VAL A 1 89 ? -6.205 -1.166 2.214 1.00 93.38 89 VAL A CA 1
ATOM 718 C C . VAL A 1 89 ? -5.562 -2.291 1.410 1.00 93.38 89 VAL A C 1
ATOM 720 O O . VAL A 1 89 ? -4.449 -2.121 0.931 1.00 93.38 89 VAL A O 1
ATOM 723 N N . TYR A 1 90 ? -6.250 -3.410 1.177 1.00 93.56 90 TYR A N 1
ATOM 724 C CA . TYR A 1 90 ? -5.734 -4.491 0.329 1.00 93.56 90 TYR A CA 1
ATOM 725 C C . TYR A 1 90 ? -5.374 -4.023 -1.075 1.00 93.56 90 TYR A C 1
ATOM 727 O O . TYR A 1 90 ? -4.303 -4.351 -1.587 1.00 93.56 90 TYR A O 1
ATOM 735 N N . ARG A 1 91 ? -6.258 -3.242 -1.700 1.00 90.06 91 ARG A N 1
ATOM 736 C CA . ARG A 1 91 ? -6.000 -2.674 -3.021 1.00 90.06 91 ARG A CA 1
ATOM 737 C C . ARG A 1 91 ? -4.743 -1.802 -3.009 1.00 90.06 91 ARG A C 1
ATOM 739 O O . ARG A 1 91 ? -3.918 -1.917 -3.912 1.00 90.06 91 ARG A O 1
ATOM 746 N N . GLN A 1 92 ? -4.583 -0.975 -1.981 1.00 90.19 92 GLN A N 1
ATOM 747 C CA . GLN A 1 92 ? -3.442 -0.078 -1.840 1.00 90.19 92 GLN A CA 1
ATOM 748 C C . GLN A 1 92 ? -2.135 -0.826 -1.531 1.00 90.19 92 GLN A C 1
ATOM 750 O O . GLN A 1 92 ? -1.111 -0.527 -2.135 1.00 90.19 92 GLN A O 1
ATOM 755 N N . LEU A 1 93 ? -2.170 -1.860 -0.687 1.00 94.12 93 LEU A N 1
ATOM 756 C CA . LEU A 1 93 ? -1.019 -2.728 -0.419 1.00 94.12 93 LEU A CA 1
ATOM 757 C C . LEU A 1 93 ? -0.560 -3.472 -1.683 1.00 94.12 93 LEU A C 1
ATOM 759 O O . LEU A 1 93 ? 0.635 -3.522 -1.963 1.00 94.12 93 LEU A O 1
ATOM 763 N N . ASN A 1 94 ? -1.488 -3.978 -2.500 1.00 91.25 94 ASN A N 1
ATOM 764 C CA . ASN A 1 94 ? -1.146 -4.584 -3.793 1.00 91.25 94 ASN A CA 1
ATOM 765 C C . ASN A 1 94 ? -0.504 -3.577 -4.758 1.00 91.25 94 ASN A C 1
ATOM 767 O O . ASN A 1 94 ? 0.436 -3.915 -5.474 1.00 91.25 94 ASN A O 1
ATOM 771 N N . MET A 1 95 ? -0.980 -2.330 -4.762 1.00 89.62 95 MET A N 1
ATOM 772 C CA . MET A 1 95 ? -0.352 -1.257 -5.533 1.00 89.62 95 MET A CA 1
ATOM 773 C C . MET A 1 95 ? 1.064 -0.948 -5.021 1.00 89.62 95 MET A C 1
ATOM 775 O O . MET A 1 95 ? 1.964 -0.734 -5.828 1.00 89.62 95 MET A O 1
ATOM 779 N N . PHE A 1 96 ? 1.291 -0.958 -3.705 1.00 91.25 96 PHE A N 1
ATOM 780 C CA . PHE A 1 96 ? 2.626 -0.756 -3.132 1.00 91.25 96 PHE A CA 1
ATOM 781 C C . PHE A 1 96 ? 3.594 -1.867 -3.529 1.00 91.25 96 PHE A C 1
ATOM 783 O O . PHE A 1 96 ? 4.718 -1.565 -3.922 1.00 91.25 96 PHE A O 1
ATOM 790 N N . ASP A 1 97 ? 3.162 -3.131 -3.492 1.00 90.62 97 ASP A N 1
ATOM 791 C CA . ASP A 1 97 ? 3.975 -4.250 -3.982 1.00 90.62 97 ASP A CA 1
ATOM 792 C C . ASP A 1 97 ? 4.395 -4.042 -5.441 1.00 90.62 97 ASP A C 1
ATOM 794 O O . ASP A 1 97 ? 5.566 -4.197 -5.784 1.00 90.62 97 ASP A O 1
ATOM 798 N N . GLU A 1 98 ? 3.470 -3.601 -6.294 1.00 86.06 98 GLU A N 1
ATOM 799 C CA . GLU A 1 98 ? 3.768 -3.316 -7.694 1.00 86.06 98 GLU A CA 1
ATOM 800 C C . GLU A 1 98 ? 4.779 -2.173 -7.853 1.00 86.06 98 GLU A C 1
ATOM 802 O O . GLU A 1 98 ? 5.768 -2.346 -8.571 1.00 86.06 98 GLU A O 1
ATOM 807 N N . ILE A 1 99 ? 4.590 -1.052 -7.146 1.00 84.81 99 ILE A N 1
ATOM 808 C CA . ILE A 1 99 ? 5.525 0.087 -7.148 1.00 84.81 99 ILE A CA 1
ATOM 809 C C . ILE A 1 99 ? 6.931 -0.379 -6.742 1.00 84.81 99 ILE A C 1
ATOM 811 O O . ILE A 1 99 ? 7.901 -0.119 -7.461 1.00 84.81 99 ILE A O 1
ATOM 815 N N . LEU A 1 100 ? 7.036 -1.135 -5.645 1.00 87.62 100 LEU A N 1
ATOM 816 C CA . LEU A 1 100 ? 8.294 -1.682 -5.123 1.00 87.62 100 LEU A CA 1
ATOM 817 C C . LEU A 1 100 ? 8.932 -2.715 -6.074 1.00 87.62 100 LEU A C 1
ATOM 819 O O . LEU A 1 100 ? 10.156 -2.789 -6.228 1.00 87.62 100 LEU A O 1
ATOM 823 N N . SER A 1 101 ? 8.118 -3.517 -6.761 1.00 84.56 101 SER A N 1
ATOM 824 C CA . SER A 1 101 ? 8.603 -4.510 -7.726 1.00 84.56 101 SER A CA 1
ATOM 825 C C . SER A 1 101 ? 9.194 -3.858 -8.984 1.00 84.56 101 SER A C 1
ATOM 827 O O . SER A 1 101 ? 10.180 -4.338 -9.556 1.00 84.56 101 SER A O 1
ATOM 829 N N . ILE A 1 102 ? 8.612 -2.737 -9.418 1.00 77.00 102 ILE A N 1
ATOM 830 C CA . ILE A 1 102 ? 9.064 -1.986 -10.590 1.00 77.00 102 ILE A CA 1
ATOM 831 C C . ILE A 1 102 ? 10.350 -1.234 -10.253 1.00 77.00 102 ILE A C 1
ATOM 833 O O . ILE A 1 102 ? 11.299 -1.240 -11.046 1.00 77.00 102 ILE A O 1
ATOM 837 N N . SER A 1 103 ? 10.414 -0.639 -9.065 1.00 70.44 103 SER A N 1
ATOM 838 C CA . SER A 1 103 ? 11.575 0.126 -8.636 1.00 70.44 103 SER A CA 1
ATOM 839 C C . SER A 1 103 ? 12.807 -0.736 -8.355 1.00 70.44 103 SER A C 1
ATOM 841 O O . SER A 1 103 ? 13.905 -0.400 -8.805 1.00 70.44 103 SER A O 1
ATOM 843 N N . SER A 1 104 ? 12.644 -1.896 -7.717 1.00 65.00 104 SER A N 1
ATOM 844 C CA . SER A 1 104 ? 13.750 -2.827 -7.442 1.00 65.00 104 SER A CA 1
ATOM 845 C C . SER A 1 104 ? 14.385 -3.395 -8.723 1.00 65.00 104 SER A C 1
ATOM 847 O O . SER A 1 104 ? 15.604 -3.585 -8.793 1.00 65.00 104 SER A O 1
ATOM 849 N N . ARG A 1 105 ? 13.598 -3.590 -9.794 1.00 57.56 105 ARG A N 1
ATOM 850 C CA . ARG A 1 105 ? 14.097 -4.022 -11.116 1.00 57.56 105 ARG A CA 1
ATOM 851 C C . ARG A 1 105 ? 14.919 -2.956 -11.840 1.00 57.56 105 ARG A C 1
ATOM 853 O O . ARG A 1 105 ? 15.776 -3.309 -12.652 1.00 57.56 105 ARG A O 1
ATOM 860 N N . SER A 1 106 ? 14.700 -1.674 -11.545 1.00 53.53 106 SER A N 1
ATOM 861 C CA . SER A 1 106 ? 15.438 -0.562 -12.158 1.00 53.53 106 SER A CA 1
ATOM 862 C C . SER A 1 106 ? 16.925 -0.569 -11.776 1.00 53.53 106 SER A C 1
ATOM 864 O O . SER A 1 106 ? 17.768 -0.182 -12.581 1.00 53.53 106 SER A O 1
ATOM 866 N N . SER A 1 107 ? 17.295 -1.070 -10.594 1.00 49.59 107 SER A N 1
ATOM 867 C CA . SER A 1 107 ? 18.660 -0.987 -10.045 1.00 49.59 107 SER A CA 1
ATOM 868 C C . SER A 1 107 ? 19.722 -1.821 -10.801 1.00 49.59 107 SER A C 1
ATOM 870 O O . SER A 1 107 ? 20.855 -1.367 -10.957 1.00 49.59 107 SER A O 1
ATOM 872 N N . ARG A 1 108 ? 19.372 -2.979 -11.385 1.00 47.28 108 ARG A N 1
ATOM 873 C CA . ARG A 1 108 ? 20.350 -3.973 -11.902 1.00 47.28 108 ARG A CA 1
ATOM 874 C C . ARG A 1 108 ? 20.971 -3.718 -13.289 1.00 47.28 108 ARG A C 1
ATOM 876 O O . ARG A 1 108 ? 21.803 -4.510 -13.720 1.00 47.28 108 ARG A O 1
ATOM 883 N N . GLY A 1 109 ? 20.594 -2.659 -14.005 1.00 47.22 109 GLY A N 1
ATOM 884 C CA . GLY A 1 109 ? 21.105 -2.368 -15.358 1.00 47.22 109 GLY A CA 1
ATOM 885 C C . GLY A 1 109 ? 22.100 -1.206 -15.407 1.00 47.22 109 GLY A C 1
ATOM 886 O O . GLY A 1 109 ? 21.906 -0.212 -14.705 1.00 47.22 109 GLY A O 1
ATOM 887 N N . TRP A 1 110 ? 23.130 -1.325 -16.259 1.00 44.94 110 TRP A N 1
ATOM 888 C CA . TRP A 1 110 ? 24.153 -0.306 -16.546 1.00 44.94 110 TRP A CA 1
ATOM 889 C C . TRP A 1 110 ? 23.585 1.123 -16.588 1.00 44.94 110 TRP A C 1
ATOM 891 O O . TRP A 1 110 ? 22.686 1.447 -17.362 1.00 44.94 110 TRP A O 1
ATOM 901 N N . SER A 1 111 ? 24.133 1.971 -15.720 1.00 49.84 111 SER A N 1
ATOM 902 C CA . SER A 1 111 ? 23.566 3.249 -15.272 1.00 49.84 111 SER A CA 1
ATOM 903 C C . SER A 1 111 ? 23.590 4.399 -16.292 1.00 49.84 111 SER A C 1
ATOM 905 O O . SER A 1 111 ? 23.091 5.475 -15.984 1.00 49.84 111 SER A O 1
ATOM 907 N N . PHE A 1 112 ? 24.154 4.222 -17.486 1.00 50.31 112 PHE A N 1
ATOM 908 C CA . PHE A 1 112 ? 24.436 5.349 -18.389 1.00 50.31 112 PHE A CA 1
ATOM 909 C C . PHE A 1 112 ? 23.317 5.694 -19.387 1.00 50.31 112 PHE A C 1
ATOM 911 O O . PHE A 1 112 ? 23.400 6.725 -20.043 1.00 50.31 112 PHE A O 1
ATOM 918 N N . LEU A 1 113 ? 22.266 4.872 -19.502 1.00 51.62 113 LEU A N 1
ATOM 919 C CA . LEU A 1 113 ? 21.158 5.082 -20.455 1.00 51.62 113 LEU A CA 1
ATOM 920 C C . LEU A 1 113 ? 19.771 5.001 -19.800 1.00 51.62 113 LEU A C 1
ATOM 922 O O . LEU A 1 113 ? 18.779 4.728 -20.478 1.00 51.62 113 LEU A O 1
ATOM 926 N N . LYS A 1 114 ? 19.679 5.176 -18.476 1.00 53.28 114 LYS A N 1
ATOM 927 C CA . LYS A 1 114 ? 18.374 5.149 -17.810 1.00 53.28 114 LYS A CA 1
ATOM 928 C C . LYS A 1 114 ? 17.623 6.447 -18.120 1.00 53.28 114 LYS A C 1
ATOM 930 O O . LYS A 1 114 ? 18.188 7.522 -17.915 1.00 53.28 114 LYS A O 1
ATOM 935 N N . PRO A 1 115 ? 16.369 6.366 -18.600 1.00 49.00 115 PRO A N 1
ATOM 936 C CA . PRO A 1 115 ? 15.487 7.522 -18.617 1.00 49.00 115 PRO A CA 1
ATOM 937 C C . PRO A 1 115 ? 15.407 8.093 -17.195 1.00 49.00 115 PRO A C 1
ATOM 939 O O . PRO A 1 115 ? 15.433 7.305 -16.242 1.00 49.00 115 PRO A O 1
ATOM 942 N N . PRO A 1 116 ? 15.313 9.421 -17.024 1.00 49.66 116 PRO A N 1
ATOM 943 C CA . PRO A 1 116 ? 15.036 9.990 -15.715 1.00 49.66 116 PRO A CA 1
ATOM 944 C C . PRO A 1 116 ? 13.735 9.366 -15.203 1.00 49.66 116 PRO A C 1
ATOM 946 O O . PRO A 1 116 ? 12.707 9.416 -15.883 1.00 49.66 116 PRO A O 1
ATOM 949 N N . ALA A 1 117 ? 13.791 8.713 -14.044 1.00 54.75 117 ALA A N 1
ATOM 950 C CA . ALA A 1 117 ? 12.574 8.309 -13.363 1.00 54.75 117 ALA A CA 1
ATOM 951 C C . ALA A 1 117 ? 11.783 9.594 -13.075 1.00 54.75 117 ALA A C 1
ATOM 953 O O . ALA A 1 117 ? 12.340 10.546 -12.536 1.00 54.75 117 ALA A O 1
ATOM 954 N N . LEU A 1 118 ? 10.512 9.650 -13.483 1.00 50.22 118 LEU A N 1
ATOM 955 C CA . LEU A 1 118 ? 9.654 10.833 -13.296 1.00 50.22 118 LEU A CA 1
ATOM 956 C C . LEU A 1 118 ? 9.374 11.138 -11.811 1.00 50.22 118 LEU A C 1
ATOM 958 O O . LEU A 1 118 ? 8.823 12.185 -11.491 1.00 50.22 118 LEU A O 1
ATOM 962 N N . THR A 1 119 ? 9.740 10.228 -10.911 1.00 57.12 119 THR A N 1
ATOM 963 C CA . THR A 1 119 ? 9.688 10.375 -9.454 1.00 57.12 119 THR A CA 1
ATOM 964 C C . THR A 1 119 ? 10.836 9.559 -8.876 1.00 57.12 119 THR A C 1
ATOM 966 O O . THR A 1 119 ? 11.098 8.448 -9.356 1.00 57.12 119 THR A O 1
ATOM 969 N N . GLU A 1 120 ? 11.544 10.092 -7.882 1.00 62.81 120 GLU A N 1
ATOM 970 C CA . GLU A 1 120 ? 12.648 9.363 -7.267 1.00 62.81 120 GLU A CA 1
ATOM 971 C C . GLU A 1 120 ? 12.106 8.181 -6.454 1.00 62.81 120 GLU A C 1
ATOM 973 O O . GLU A 1 120 ? 11.043 8.246 -5.839 1.00 62.81 120 GLU A O 1
ATOM 978 N N . LEU A 1 121 ? 12.824 7.055 -6.469 1.00 67.88 121 LEU A N 1
ATOM 979 C CA . LEU A 1 121 ? 12.442 5.862 -5.707 1.00 67.88 121 LEU A CA 1
ATOM 980 C C . LEU A 1 121 ? 12.281 6.172 -4.209 1.00 67.88 121 LEU A C 1
ATOM 982 O O . LEU A 1 121 ? 11.353 5.681 -3.572 1.00 67.88 121 LEU A O 1
ATOM 986 N N . SER A 1 122 ? 13.147 7.029 -3.672 1.00 69.94 122 SER A N 1
ATOM 987 C CA . SER A 1 122 ? 13.083 7.511 -2.292 1.00 69.94 122 SER A CA 1
ATOM 988 C C . SER A 1 122 ? 11.731 8.132 -1.944 1.00 69.94 122 SER A C 1
ATOM 990 O O . SER A 1 122 ? 11.221 7.883 -0.855 1.00 69.94 122 SER A O 1
ATOM 992 N N . ASP A 1 123 ? 11.113 8.871 -2.866 1.00 77.50 123 ASP A N 1
ATOM 993 C CA . ASP A 1 123 ? 9.827 9.528 -2.617 1.00 77.50 123 ASP A CA 1
ATOM 994 C C . ASP A 1 123 ? 8.699 8.498 -2.481 1.00 77.50 123 ASP A C 1
ATOM 996 O O . ASP A 1 123 ? 7.846 8.608 -1.596 1.00 77.50 123 ASP A O 1
ATOM 1000 N N . TRP A 1 124 ? 8.729 7.448 -3.309 1.00 82.50 124 TRP A N 1
ATOM 1001 C CA . TRP A 1 124 ? 7.777 6.340 -3.217 1.00 82.50 124 TRP A CA 1
ATOM 1002 C C . TRP A 1 124 ? 7.934 5.555 -1.923 1.00 82.50 124 TRP A C 1
ATOM 1004 O O . TRP A 1 124 ? 6.936 5.225 -1.288 1.00 82.50 124 TRP A O 1
ATOM 1014 N N . GLU A 1 125 ? 9.165 5.263 -1.513 1.00 88.31 125 GLU A N 1
ATOM 1015 C CA . GLU A 1 125 ? 9.418 4.535 -0.269 1.00 88.31 125 GLU A CA 1
ATOM 1016 C C . GLU A 1 125 ? 8.958 5.336 0.950 1.00 88.31 125 GLU A C 1
ATOM 1018 O O . GLU A 1 125 ? 8.308 4.773 1.830 1.00 88.31 125 GLU A O 1
ATOM 1023 N N . VAL A 1 126 ? 9.217 6.648 0.982 1.00 88.44 126 VAL A N 1
ATOM 1024 C CA . VAL A 1 126 ? 8.728 7.539 2.046 1.00 88.44 126 VAL A CA 1
ATOM 1025 C C . VAL A 1 126 ? 7.200 7.557 2.072 1.00 88.44 126 VAL A C 1
ATOM 1027 O O . VAL A 1 126 ? 6.603 7.347 3.129 1.00 88.44 126 VAL A O 1
ATOM 1030 N N . TYR A 1 127 ? 6.556 7.734 0.917 1.00 86.94 127 TYR A N 1
ATOM 1031 C CA . TYR A 1 127 ? 5.098 7.698 0.808 1.00 86.94 127 TYR A CA 1
ATOM 1032 C C . TYR A 1 127 ? 4.512 6.372 1.321 1.00 86.94 127 TYR A C 1
ATOM 1034 O O . TYR A 1 127 ? 3.580 6.372 2.130 1.00 86.94 127 TYR A O 1
ATOM 1042 N N . ILE A 1 128 ? 5.089 5.239 0.906 1.00 91.25 128 ILE A N 1
ATOM 1043 C CA . ILE A 1 128 ? 4.661 3.907 1.343 1.00 91.25 128 ILE A CA 1
ATOM 1044 C C . ILE A 1 128 ? 4.848 3.768 2.857 1.00 91.25 128 ILE A C 1
ATOM 1046 O O . ILE A 1 128 ? 3.904 3.370 3.536 1.00 91.25 128 ILE A O 1
ATOM 1050 N N . LYS A 1 129 ? 6.006 4.145 3.417 1.00 92.75 129 LYS A N 1
ATOM 1051 C CA . LYS A 1 129 ? 6.264 4.089 4.869 1.00 92.75 129 LYS A CA 1
ATOM 1052 C C . LYS A 1 129 ? 5.212 4.852 5.668 1.00 92.75 129 LYS A C 1
ATOM 1054 O O . LYS A 1 129 ? 4.676 4.306 6.632 1.00 92.75 129 LYS A O 1
ATOM 1059 N N . VAL A 1 130 ? 4.868 6.068 5.238 1.00 90.75 130 VAL A N 1
ATOM 1060 C CA . VAL A 1 130 ? 3.834 6.887 5.890 1.00 90.75 130 VAL A CA 1
ATOM 1061 C C . VAL A 1 130 ? 2.486 6.159 5.892 1.00 90.75 130 VAL A C 1
ATOM 1063 O O . VAL A 1 130 ? 1.857 6.029 6.942 1.00 90.75 130 VAL A O 1
ATOM 1066 N N . LYS A 1 131 ? 2.059 5.610 4.749 1.00 90.94 131 LYS A N 1
ATOM 1067 C CA . LYS A 1 131 ? 0.774 4.894 4.634 1.00 90.94 131 LYS A CA 1
ATOM 1068 C C . LYS A 1 131 ? 0.754 3.567 5.398 1.00 90.94 131 LYS A C 1
ATOM 1070 O O . LYS A 1 131 ? -0.261 3.215 6.003 1.00 90.94 131 LYS A O 1
ATOM 1075 N N . LEU A 1 132 ? 1.872 2.841 5.427 1.00 93.50 132 LEU A N 1
ATOM 1076 C CA . LEU A 1 132 ? 2.035 1.619 6.223 1.00 93.50 132 LEU A CA 1
ATOM 1077 C C . LEU A 1 132 ? 2.051 1.892 7.735 1.00 93.50 132 LEU A C 1
ATOM 1079 O O . LEU A 1 132 ? 1.838 0.974 8.530 1.00 93.50 132 LEU A O 1
ATOM 1083 N N . GLY A 1 133 ? 2.233 3.151 8.140 1.00 91.81 133 GLY A N 1
ATOM 1084 C CA . GLY A 1 133 ? 2.065 3.598 9.517 1.00 91.81 133 GLY A CA 1
ATOM 1085 C C . GLY A 1 133 ? 0.647 3.388 10.058 1.00 91.81 133 GLY A C 1
ATOM 1086 O O . GLY A 1 133 ? 0.473 3.230 11.262 1.00 91.81 133 GLY A O 1
ATOM 1087 N N . HIS A 1 134 ? -0.372 3.309 9.200 1.00 93.88 134 HIS A N 1
ATOM 1088 C CA . HIS A 1 134 ? -1.744 3.126 9.662 1.00 93.88 134 HIS A CA 1
ATOM 1089 C C . HIS A 1 134 ? -1.941 1.753 10.351 1.00 93.88 134 HIS A C 1
ATOM 1091 O O . HIS A 1 134 ? -1.562 0.723 9.780 1.00 93.88 134 HIS A O 1
ATOM 1097 N N . PRO A 1 135 ? -2.583 1.667 11.534 1.00 94.44 135 PRO A N 1
ATOM 1098 C CA . PRO A 1 135 ? -2.617 0.420 12.303 1.00 94.44 135 PRO A CA 1
ATOM 1099 C C . PRO A 1 135 ? -3.396 -0.717 11.621 1.00 94.44 135 PRO A C 1
ATOM 1101 O O . PRO A 1 135 ? -3.083 -1.883 11.850 1.00 94.44 135 PRO A O 1
ATOM 1104 N N . LEU A 1 136 ? -4.339 -0.414 10.718 1.00 94.88 136 LEU A N 1
ATOM 1105 C CA . LEU A 1 136 ? -4.971 -1.434 9.864 1.00 94.88 136 LEU A CA 1
ATOM 1106 C C . LEU A 1 136 ? -3.980 -2.050 8.862 1.00 94.88 136 LEU A C 1
ATOM 1108 O O . LEU A 1 136 ? -3.988 -3.266 8.680 1.00 94.88 136 LEU A O 1
ATOM 1112 N N . CYS A 1 137 ? -3.097 -1.247 8.253 1.00 94.88 137 CYS A N 1
ATOM 1113 C CA . CYS A 1 137 ? -2.042 -1.749 7.366 1.00 94.88 137 CYS A CA 1
ATOM 1114 C C . CYS A 1 137 ? -1.109 -2.684 8.138 1.00 94.88 137 CYS A C 1
ATOM 1116 O O . CYS A 1 137 ? -0.845 -3.798 7.691 1.00 94.88 137 CYS A O 1
ATOM 1118 N N . ARG A 1 138 ? -0.691 -2.264 9.339 1.00 94.12 138 ARG A N 1
ATOM 1119 C CA . ARG A 1 138 ? 0.135 -3.073 10.248 1.00 94.12 138 ARG A CA 1
ATOM 1120 C C . ARG A 1 138 ? -0.560 -4.384 10.621 1.00 94.12 138 ARG A C 1
ATOM 1122 O O . ARG A 1 138 ? 0.040 -5.444 10.488 1.00 94.12 138 ARG A O 1
ATOM 1129 N N . SER A 1 139 ? -1.848 -4.321 10.975 1.00 95.12 139 SER A N 1
ATOM 1130 C CA . SER A 1 139 ? -2.671 -5.499 11.291 1.00 95.12 139 SER A CA 1
ATOM 1131 C C . SER A 1 139 ? -2.703 -6.504 10.158 1.00 95.12 139 SER A C 1
ATOM 1133 O O . SER A 1 139 ? -2.608 -7.712 10.379 1.00 95.12 139 SER A O 1
ATOM 1135 N N . ILE A 1 140 ? -2.845 -6.019 8.932 1.00 96.06 140 ILE A N 1
ATOM 1136 C CA . ILE A 1 140 ? -2.869 -6.862 7.746 1.00 96.06 140 ILE A CA 1
ATOM 1137 C C . ILE A 1 140 ? -1.480 -7.450 7.487 1.00 96.06 140 ILE A C 1
ATOM 1139 O O . ILE A 1 140 ? -1.362 -8.662 7.352 1.00 96.06 140 ILE A O 1
ATOM 1143 N N . LEU A 1 141 ? -0.418 -6.645 7.481 1.00 95.19 141 LEU A N 1
ATOM 1144 C CA . LEU A 1 141 ? 0.931 -7.134 7.185 1.00 95.19 141 LEU A CA 1
ATOM 1145 C C . LEU A 1 141 ? 1.452 -8.109 8.250 1.00 95.19 141 LEU A C 1
ATOM 1147 O O . LEU A 1 141 ? 2.016 -9.140 7.907 1.00 95.19 141 LEU A O 1
ATOM 1151 N N . ASN A 1 142 ? 1.186 -7.884 9.534 1.00 94.50 142 ASN A N 1
ATOM 1152 C CA . ASN A 1 142 ? 1.665 -8.783 10.588 1.00 94.50 142 ASN A CA 1
ATOM 1153 C C . ASN A 1 142 ? 0.957 -10.146 10.614 1.00 94.50 142 ASN A C 1
ATOM 1155 O O . ASN A 1 142 ? 1.553 -11.133 11.038 1.00 94.50 142 ASN A O 1
ATOM 1159 N N . ASN A 1 143 ? -0.297 -10.221 10.161 1.00 94.25 143 ASN A N 1
ATOM 1160 C CA . ASN A 1 143 ? -1.123 -11.426 10.322 1.00 94.25 143 ASN A CA 1
ATOM 1161 C C . ASN A 1 143 ? -1.489 -12.098 8.989 1.00 94.25 143 ASN A C 1
ATOM 1163 O O . ASN A 1 143 ? -1.830 -13.277 8.953 1.00 94.25 143 ASN A O 1
ATOM 1167 N N . GLU A 1 144 ? -1.439 -11.358 7.883 1.00 94.62 144 GLU A N 1
ATOM 1168 C CA . GLU A 1 144 ? -1.947 -11.772 6.572 1.00 94.62 144 GLU A CA 1
ATOM 1169 C C . GLU A 1 144 ? -0.919 -11.539 5.450 1.00 94.62 144 GLU A C 1
ATOM 1171 O O . GLU A 1 144 ? -1.256 -11.691 4.283 1.00 94.62 144 GLU A O 1
ATOM 1176 N N . GLN A 1 145 ? 0.351 -11.237 5.762 1.00 92.19 145 GLN A N 1
ATOM 1177 C CA . GLN A 1 145 ? 1.394 -10.933 4.760 1.00 92.19 145 GLN A CA 1
ATOM 1178 C C . GLN A 1 145 ? 1.533 -11.942 3.608 1.00 92.19 145 GLN A C 1
ATOM 1180 O O . GLN A 1 145 ? 1.941 -11.571 2.510 1.00 92.19 145 GLN A O 1
ATOM 1185 N N . HIS A 1 146 ? 1.202 -13.214 3.834 1.00 91.56 146 HIS A N 1
ATOM 1186 C CA . HIS A 1 146 ? 1.354 -14.289 2.852 1.00 91.56 146 HIS A CA 1
ATOM 1187 C C . HIS A 1 146 ? 0.533 -14.084 1.567 1.00 91.56 146 HIS A C 1
ATOM 1189 O O . HIS A 1 146 ? 0.869 -14.681 0.547 1.00 91.56 146 HIS A O 1
ATOM 1195 N N . ILE A 1 147 ? -0.511 -13.246 1.596 1.00 93.06 147 ILE A N 1
ATOM 1196 C CA . ILE A 1 147 ? -1.345 -12.953 0.418 1.00 93.06 147 ILE A CA 1
ATOM 1197 C C . ILE A 1 147 ? -0.728 -11.904 -0.517 1.00 93.06 147 ILE A C 1
ATOM 1199 O O . ILE A 1 147 ? -1.186 -11.760 -1.647 1.00 93.06 147 ILE A O 1
ATOM 1203 N N . PHE A 1 148 ? 0.290 -11.170 -0.058 1.00 94.06 148 PHE A N 1
ATOM 1204 C CA . PHE A 1 148 ? 0.934 -10.103 -0.826 1.00 94.06 148 PHE A CA 1
ATOM 1205 C C . PHE A 1 148 ? 2.217 -10.585 -1.500 1.00 94.06 148 PHE A C 1
ATOM 1207 O O . PHE A 1 148 ? 2.789 -11.607 -1.115 1.00 94.06 148 PHE A O 1
ATOM 1214 N N . GLY A 1 149 ? 2.676 -9.846 -2.510 1.00 92.50 149 GLY A N 1
ATOM 1215 C CA . GLY A 1 149 ? 3.904 -10.154 -3.236 1.00 92.50 149 GLY A CA 1
ATOM 1216 C C . GLY A 1 149 ? 5.176 -10.022 -2.395 1.00 92.50 149 GLY A C 1
ATOM 1217 O O . GLY A 1 149 ? 5.198 -9.484 -1.288 1.00 92.50 149 GLY A O 1
ATOM 1218 N N . GLU A 1 150 ? 6.266 -10.576 -2.925 1.00 93.81 150 GLU A N 1
ATOM 1219 C CA . GLU A 1 150 ? 7.556 -10.639 -2.232 1.00 93.81 150 GLU A CA 1
ATOM 1220 C C . GLU A 1 150 ? 8.170 -9.252 -1.993 1.00 93.81 150 GLU A C 1
ATOM 1222 O O . GLU A 1 150 ? 8.832 -9.048 -0.978 1.00 93.81 150 GLU A O 1
ATOM 1227 N N . SER A 1 151 ? 7.933 -8.288 -2.892 1.00 92.06 151 SER A N 1
ATOM 1228 C CA . SER A 1 151 ? 8.556 -6.962 -2.794 1.00 92.06 151 SER A CA 1
ATOM 1229 C C . SER A 1 151 ? 8.029 -6.198 -1.583 1.00 92.06 151 SER A C 1
ATOM 1231 O O . SER A 1 151 ? 8.821 -5.649 -0.818 1.00 92.06 151 SER A O 1
ATOM 1233 N N . LEU A 1 152 ? 6.713 -6.228 -1.356 1.00 94.94 152 LEU A N 1
ATOM 1234 C CA . LEU A 1 152 ? 6.097 -5.629 -0.176 1.00 94.94 152 LEU A CA 1
ATOM 1235 C C . LEU A 1 152 ? 6.504 -6.337 1.116 1.00 94.94 152 LEU A C 1
ATOM 1237 O O . LEU A 1 152 ? 6.785 -5.660 2.100 1.00 94.94 152 LEU A O 1
ATOM 1241 N N . ARG A 1 153 ? 6.559 -7.676 1.124 1.00 95.19 153 ARG A N 1
ATOM 1242 C CA . ARG A 1 153 ? 6.979 -8.436 2.315 1.00 95.19 153 ARG A CA 1
ATOM 1243 C C . ARG A 1 153 ? 8.407 -8.091 2.723 1.00 95.19 153 ARG A C 1
ATOM 1245 O O . ARG A 1 153 ? 8.632 -7.700 3.860 1.00 95.19 153 ARG A O 1
ATOM 1252 N N . ASN A 1 154 ? 9.342 -8.123 1.773 1.00 94.50 154 ASN A N 1
ATOM 1253 C CA . ASN A 1 154 ? 10.739 -7.773 2.030 1.00 94.50 154 ASN A CA 1
ATOM 1254 C C . ASN A 1 154 ? 10.881 -6.313 2.489 1.00 94.50 154 ASN A C 1
ATOM 1256 O O . ASN A 1 154 ? 11.681 -6.015 3.373 1.00 94.50 154 ASN A O 1
ATOM 1260 N N . PHE A 1 155 ? 10.099 -5.400 1.904 1.00 94.38 155 PHE A N 1
ATOM 1261 C CA . PHE A 1 155 ? 10.085 -3.999 2.316 1.00 94.38 155 PHE A CA 1
ATOM 1262 C C . PHE A 1 155 ? 9.548 -3.820 3.739 1.00 94.38 155 PHE A C 1
ATOM 1264 O O . PHE A 1 155 ? 10.130 -3.064 4.518 1.00 94.38 155 PHE A O 1
ATOM 1271 N N . TRP A 1 156 ? 8.465 -4.519 4.086 1.00 95.50 156 TRP A N 1
ATOM 1272 C CA . TRP A 1 156 ? 7.907 -4.522 5.433 1.00 95.50 156 TRP A CA 1
ATOM 1273 C C . TRP A 1 156 ? 8.919 -5.060 6.439 1.00 95.50 156 TRP A C 1
ATOM 1275 O O . TRP A 1 156 ? 9.232 -4.362 7.394 1.00 95.50 156 TRP A O 1
ATOM 1285 N N . ASP A 1 157 ? 9.503 -6.230 6.189 1.00 94.75 157 ASP A N 1
ATOM 1286 C CA . ASP A 1 157 ? 10.474 -6.844 7.098 1.00 94.75 157 ASP A CA 1
ATOM 1287 C C . ASP A 1 157 ? 11.706 -5.954 7.324 1.00 94.75 157 ASP A C 1
ATOM 1289 O O . ASP A 1 157 ? 12.208 -5.864 8.442 1.00 94.75 157 ASP A O 1
ATOM 1293 N N . ALA A 1 158 ? 12.165 -5.244 6.288 1.00 94.88 158 ALA A N 1
ATOM 1294 C CA . ALA A 1 158 ? 13.314 -4.347 6.385 1.00 94.88 158 ALA A CA 1
ATOM 1295 C C . ALA A 1 158 ? 13.025 -3.032 7.133 1.00 94.88 158 ALA A C 1
ATOM 1297 O O . ALA A 1 158 ? 13.945 -2.447 7.700 1.00 94.88 158 ALA A O 1
ATOM 1298 N N . ASN A 1 159 ? 11.779 -2.544 7.119 1.00 94.88 159 ASN A N 1
ATOM 1299 C CA . ASN A 1 159 ? 11.426 -1.206 7.617 1.00 94.88 159 ASN A CA 1
ATOM 1300 C C . ASN A 1 159 ? 10.397 -1.219 8.757 1.00 94.88 159 ASN A C 1
ATOM 1302 O O . ASN A 1 159 ? 9.990 -0.156 9.224 1.00 94.88 159 ASN A O 1
ATOM 1306 N N . ARG A 1 160 ? 9.949 -2.396 9.206 1.00 94.00 160 ARG A N 1
ATOM 1307 C CA . ARG A 1 160 ? 8.865 -2.553 10.184 1.00 94.00 160 ARG A CA 1
ATOM 1308 C C . ARG A 1 160 ? 9.088 -1.713 11.435 1.00 94.00 160 ARG A C 1
ATOM 1310 O O . ARG A 1 160 ? 8.171 -1.008 11.842 1.00 94.00 160 ARG A O 1
ATOM 1317 N N . ASP A 1 161 ? 10.276 -1.778 12.028 1.00 93.50 161 ASP A N 1
ATOM 1318 C CA . ASP A 1 161 ? 10.564 -1.096 13.293 1.00 93.50 161 ASP A CA 1
ATOM 1319 C C . ASP A 1 161 ? 10.489 0.432 13.141 1.00 93.50 161 ASP A C 1
ATOM 1321 O O . ASP A 1 161 ? 9.886 1.116 13.968 1.00 93.50 161 ASP A O 1
ATOM 1325 N N . GLU A 1 162 ? 11.018 0.965 12.035 1.00 93.31 162 GLU A N 1
ATOM 1326 C CA . GLU A 1 162 ? 10.936 2.389 11.683 1.00 93.31 162 GLU A CA 1
ATOM 1327 C C . GLU A 1 162 ? 9.480 2.827 11.467 1.00 93.31 162 GLU A C 1
ATOM 1329 O O . GLU A 1 162 ? 9.023 3.836 12.016 1.00 93.31 162 GLU A O 1
ATOM 1334 N N . ILE A 1 163 ? 8.722 2.038 10.700 1.00 91.94 163 ILE A N 1
ATOM 1335 C CA . ILE A 1 163 ? 7.313 2.317 10.419 1.00 91.94 163 ILE A CA 1
ATOM 1336 C C . ILE A 1 163 ? 6.498 2.277 11.711 1.00 91.94 163 ILE A C 1
ATOM 1338 O O . ILE A 1 163 ? 5.632 3.127 11.897 1.00 91.94 163 ILE A O 1
ATOM 1342 N N . GLN A 1 164 ? 6.754 1.318 12.605 1.00 89.19 164 GLN A N 1
ATOM 1343 C CA . GLN A 1 164 ? 6.031 1.166 13.870 1.00 89.19 164 GLN A CA 1
ATOM 1344 C C . GLN A 1 164 ? 6.344 2.279 14.873 1.00 89.19 164 GLN A C 1
ATOM 1346 O O . GLN A 1 164 ? 5.443 2.683 15.609 1.00 89.19 164 GLN A O 1
ATOM 1351 N N . ALA A 1 165 ? 7.571 2.807 14.861 1.00 87.56 165 ALA A N 1
ATOM 1352 C CA . ALA A 1 165 ? 7.976 3.944 15.685 1.00 87.56 165 ALA A CA 1
ATOM 1353 C C . ALA A 1 165 ? 7.322 5.270 15.256 1.00 87.56 165 ALA A C 1
ATOM 1355 O O . ALA A 1 165 ? 7.211 6.197 16.059 1.00 87.56 165 ALA A O 1
ATOM 1356 N N . THR A 1 166 ? 6.869 5.360 14.004 1.00 84.00 166 THR A N 1
ATOM 1357 C CA . THR A 1 166 ? 6.215 6.558 13.471 1.00 84.00 166 THR A CA 1
ATOM 1358 C C . THR A 1 166 ? 4.718 6.536 13.807 1.00 84.00 166 THR A C 1
ATOM 1360 O O . THR A 1 166 ? 4.027 5.573 13.458 1.00 84.00 166 THR A O 1
ATOM 1363 N N . PRO A 1 167 ? 4.172 7.554 14.494 1.00 78.75 167 PRO A N 1
ATOM 1364 C CA . PRO A 1 167 ? 2.737 7.625 14.742 1.00 78.75 167 PRO A CA 1
ATOM 1365 C C . PRO A 1 167 ? 1.971 7.801 13.425 1.00 78.75 167 PRO A C 1
ATOM 1367 O O . PRO A 1 167 ? 2.407 8.527 12.533 1.00 78.75 167 PRO A O 1
ATOM 1370 N N . ALA A 1 168 ? 0.823 7.132 13.303 1.00 83.69 168 ALA A N 1
ATOM 1371 C CA . ALA A 1 168 ? -0.037 7.283 12.137 1.00 83.69 168 ALA A CA 1
ATOM 1372 C C . ALA A 1 168 ? -0.665 8.683 12.121 1.00 83.69 168 ALA A C 1
ATOM 1374 O O . ALA A 1 168 ? -1.236 9.114 13.124 1.00 83.69 168 ALA A O 1
ATOM 1375 N N . ASP A 1 169 ? -0.591 9.369 10.983 1.00 83.38 169 ASP A N 1
ATOM 1376 C CA . ASP A 1 169 ? -1.286 10.640 10.789 1.00 83.38 169 ASP A CA 1
ATOM 1377 C C . ASP A 1 169 ? -2.766 10.377 10.433 1.00 83.38 169 ASP A C 1
ATOM 1379 O O . ASP A 1 169 ? -3.039 9.747 9.405 1.00 83.38 169 ASP A O 1
ATOM 1383 N N . PRO A 1 170 ? -3.735 10.859 11.238 1.00 82.31 170 PRO A N 1
ATOM 1384 C CA . PRO A 1 170 ? -5.163 10.685 10.971 1.00 82.31 170 PRO A CA 1
ATOM 1385 C C . PRO A 1 170 ? -5.647 11.308 9.659 1.00 82.31 170 PRO A C 1
ATOM 1387 O O . PRO A 1 170 ? -6.690 10.912 9.145 1.00 82.31 170 PRO A O 1
ATOM 1390 N N . PHE A 1 171 ? -4.933 12.292 9.121 1.00 79.00 171 PHE A N 1
ATOM 1391 C CA . PHE A 1 171 ? -5.347 13.038 7.934 1.00 79.00 171 PHE A CA 1
ATOM 1392 C C . PHE A 1 171 ? -4.682 12.542 6.654 1.00 79.00 171 PHE A C 1
ATOM 1394 O O . PHE A 1 171 ? -5.083 12.941 5.562 1.00 79.00 171 PHE A O 1
ATOM 1401 N N . ILE A 1 172 ? -3.689 11.658 6.763 1.00 68.88 172 ILE A N 1
ATOM 1402 C CA . ILE A 1 172 ? -2.968 11.135 5.606 1.00 68.88 172 ILE A CA 1
ATOM 1403 C C . ILE A 1 172 ? -3.583 9.790 5.203 1.00 68.88 172 ILE A C 1
ATOM 1405 O O . ILE A 1 172 ? -2.978 8.730 5.372 1.00 68.88 172 ILE A O 1
ATOM 1409 N N . TRP A 1 173 ? -4.759 9.829 4.563 1.00 64.38 173 TRP A N 1
ATOM 1410 C CA . TRP A 1 173 ? -5.345 8.684 3.846 1.00 64.38 173 TRP A CA 1
ATOM 1411 C C . TRP A 1 173 ? -5.687 9.016 2.399 1.00 64.38 173 TRP A C 1
ATOM 1413 O O . TRP A 1 173 ? -6.520 9.923 2.189 1.00 64.38 173 TRP A O 1
#

pLDDT: mean 82.52, std 13.16, range [44.94, 96.06]

Radius of gyration: 23.58 Å; chains: 1; bounding box: 56×27×75 Å

Foldseek 3Di:
DDPVVVVVVVVVVVVVVVVVVVVVLVVQVVVLVVLLVVLVVLVVVLVVLCVVCVLLLLVLLVCLQPALCVLVDPVNVVDPSSVVNLVSLVSVLQSLLSLQVVVVVLPPDDDPSHDPNPDDNVVSLVLVLLVCLRSSVVNCCVPPVVVHDPRSVVSCVVCVVVSPVDRHRSNSD